Protein AF-A0A8T2WED9-F1 (afdb_monomer)

Mean predicted aligned error: 9.24 Å

Foldseek 3Di:
DDVVVVVVQVPDVPRDPCVVVVVLVVLLVVQLVVCVVVVEGDDLPPPPNNVVLVLLLLLVVQVVCVVVVNNPVCPPSDPPDDPVSVVSQVPRRHRDSPPDD

Radius of gyration: 16.4 Å; Cα contacts (8 Å, |Δi|>4): 64; chains: 1; bounding box: 49×26×35 Å

Structure (mmCIF, N/CA/C/O backbone):
data_AF-A0A8T2WED9-F1
#
_entry.id   AF-A0A8T2WED9-F1
#
loop_
_atom_site.group_PDB
_atom_site.id
_atom_site.type_symbol
_atom_site.label_atom_id
_atom_site.label_alt_id
_atom_site.label_comp_id
_atom_site.label_asym_id
_atom_site.label_entity_id
_atom_site.label_seq_id
_atom_site.pdbx_PDB_ins_code
_atom_site.Cartn_x
_atom_site.Cartn_y
_atom_site.Cartn_z
_atom_site.occupancy
_atom_site.B_iso_or_equiv
_atom_site.auth_seq_id
_atom_site.auth_comp_id
_atom_site.auth_asym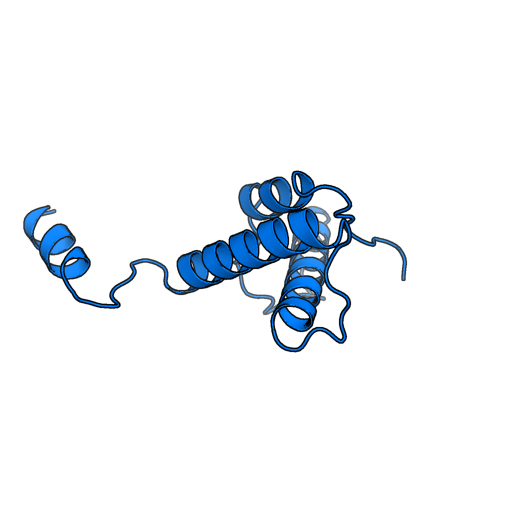_id
_atom_site.auth_atom_id
_atom_site.pdbx_PDB_model_num
ATOM 1 N N . MET A 1 1 ? -24.959 6.920 22.690 1.00 47.25 1 MET A N 1
ATOM 2 C CA . MET A 1 1 ? -24.385 7.309 21.388 1.00 47.25 1 MET A CA 1
ATOM 3 C C . MET A 1 1 ? -25.343 6.791 20.337 1.00 47.25 1 MET A C 1
ATOM 5 O O . MET A 1 1 ? -25.510 5.583 20.242 1.00 47.25 1 MET A O 1
ATOM 9 N N . ASP A 1 2 ? -26.074 7.689 19.685 1.00 54.41 2 ASP A N 1
ATOM 10 C CA . ASP A 1 2 ? -27.180 7.354 18.785 1.00 54.41 2 ASP A CA 1
ATOM 11 C C . ASP A 1 2 ? -26.669 6.717 17.488 1.00 54.41 2 ASP A C 1
ATOM 13 O O . ASP A 1 2 ? -26.077 7.403 16.654 1.00 54.41 2 ASP A O 1
ATOM 17 N N . GLN A 1 3 ? -26.915 5.413 17.317 1.00 62.91 3 GLN A N 1
ATOM 18 C CA . GLN A 1 3 ? -26.575 4.655 16.102 1.00 62.91 3 GLN A CA 1
ATOM 19 C C . GLN A 1 3 ? -27.120 5.328 14.833 1.00 62.91 3 GLN A C 1
ATOM 21 O O . GLN A 1 3 ? -26.420 5.399 13.833 1.00 62.91 3 GLN A O 1
ATOM 26 N N . ALA A 1 4 ? -28.282 5.986 14.930 1.00 73.06 4 ALA A N 1
ATOM 27 C CA . ALA A 1 4 ? -28.898 6.732 13.835 1.00 73.06 4 ALA A CA 1
ATOM 28 C C . ALA A 1 4 ? -27.999 7.818 13.212 1.00 73.06 4 ALA A C 1
ATOM 30 O O . ALA A 1 4 ? -28.181 8.145 12.045 1.00 73.06 4 ALA A O 1
ATOM 31 N N . ARG A 1 5 ? -27.032 8.386 13.955 1.00 67.25 5 ARG A N 1
ATOM 32 C CA . ARG A 1 5 ? -26.067 9.349 13.391 1.00 67.25 5 ARG A CA 1
ATOM 33 C C . ARG A 1 5 ? -24.942 8.675 12.609 1.00 67.25 5 ARG A C 1
ATOM 35 O O . ARG A 1 5 ? -24.416 9.295 11.692 1.00 67.25 5 ARG A O 1
ATOM 42 N N . ALA A 1 6 ? -24.561 7.454 12.980 1.00 65.56 6 ALA A N 1
ATOM 43 C CA . ALA A 1 6 ? -23.527 6.704 12.277 1.00 65.56 6 ALA A CA 1
ATOM 44 C C . ALA A 1 6 ? -24.049 6.222 10.914 1.00 65.56 6 ALA A C 1
ATOM 46 O O . ALA A 1 6 ? -23.435 6.538 9.899 1.00 65.56 6 ALA A O 1
ATOM 47 N N . ASP A 1 7 ? -25.243 5.619 10.880 1.00 69.31 7 ASP A N 1
ATOM 48 C CA . ASP A 1 7 ? -25.893 5.166 9.640 1.00 69.31 7 ASP A CA 1
ATOM 49 C C . ASP A 1 7 ? -26.115 6.310 8.630 1.00 69.31 7 ASP A C 1
ATOM 51 O O . ASP A 1 7 ? -25.993 6.139 7.416 1.00 69.31 7 ASP A O 1
ATOM 55 N N . GLN A 1 8 ? -26.420 7.517 9.120 1.00 72.50 8 GLN A N 1
ATOM 56 C CA . GLN A 1 8 ? -26.650 8.687 8.266 1.00 72.50 8 GLN A CA 1
ATOM 57 C C . GLN A 1 8 ? -25.375 9.176 7.572 1.00 72.50 8 GLN A C 1
ATOM 59 O O . GLN A 1 8 ? -25.442 9.708 6.465 1.00 72.50 8 GLN A O 1
ATOM 64 N N . LEU A 1 9 ? -24.227 9.002 8.229 1.00 70.88 9 LEU A N 1
ATOM 65 C CA . LEU A 1 9 ? -22.921 9.316 7.664 1.00 70.88 9 LEU A CA 1
ATOM 66 C C . LEU A 1 9 ? -22.495 8.227 6.669 1.00 70.88 9 LEU A C 1
ATOM 68 O O . LEU A 1 9 ? -22.056 8.560 5.575 1.00 70.88 9 LEU A O 1
ATOM 72 N N . GLU A 1 10 ? -22.729 6.948 6.975 1.00 68.56 10 GLU A N 1
ATOM 73 C CA . GLU A 1 10 ? -22.452 5.816 6.069 1.00 68.56 10 GLU A CA 1
ATOM 74 C C . GLU A 1 10 ? -23.290 5.834 4.784 1.00 68.56 10 GLU A C 1
ATOM 76 O O . GLU A 1 10 ? -22.848 5.355 3.742 1.00 68.56 10 GLU A O 1
ATOM 81 N N . SER A 1 11 ? -24.482 6.435 4.823 1.00 74.31 11 SER A N 1
ATOM 82 C CA . SER A 1 11 ? -25.337 6.601 3.644 1.00 74.31 11 SER A CA 1
ATOM 83 C C . SER A 1 11 ? -24.850 7.685 2.666 1.00 74.31 11 SER A C 1
ATOM 85 O O . SER A 1 11 ? -25.449 7.839 1.594 1.00 74.31 11 SER A O 1
ATOM 87 N N . LEU A 1 12 ? -23.820 8.471 3.001 1.00 76.81 12 LEU A N 1
ATOM 88 C CA . LEU A 1 12 ? -23.317 9.519 2.115 1.00 76.81 12 LEU A CA 1
ATOM 89 C C . LEU A 1 12 ? -22.430 8.918 1.007 1.00 76.81 12 LEU A C 1
ATOM 91 O O . LEU A 1 12 ? -21.460 8.216 1.296 1.00 76.81 12 LEU A O 1
ATOM 95 N N . PRO A 1 13 ? -22.696 9.220 -0.277 1.00 66.12 13 PRO A N 1
ATOM 96 C CA . PRO A 1 13 ? -21.878 8.719 -1.374 1.00 66.12 13 PRO A CA 1
ATOM 97 C C . PRO A 1 13 ? -20.450 9.275 -1.280 1.00 66.12 13 PRO A C 1
ATOM 99 O O . PRO A 1 13 ? -20.237 10.484 -1.356 1.00 66.12 13 PRO A O 1
ATOM 102 N N . GLY A 1 14 ? -19.470 8.381 -1.121 1.00 64.12 14 GLY A N 1
ATOM 103 C CA . GLY A 1 14 ? -18.054 8.730 -0.961 1.00 64.12 14 GLY A CA 1
ATOM 104 C C . GLY A 1 14 ? -17.622 9.029 0.479 1.00 64.12 14 GLY A C 1
ATOM 105 O O . GLY A 1 14 ? -16.478 9.431 0.687 1.00 64.12 14 GLY A O 1
ATOM 106 N N . TRP A 1 15 ? -18.503 8.840 1.466 1.00 71.44 15 TRP A N 1
ATOM 107 C CA . TRP A 1 15 ? -18.123 8.910 2.871 1.00 71.44 15 TRP A CA 1
ATOM 108 C C . TRP A 1 15 ? -17.439 7.620 3.314 1.00 71.44 15 TRP A C 1
ATOM 110 O O . TRP A 1 15 ? -17.949 6.522 3.107 1.00 71.44 15 TRP A O 1
ATOM 120 N N . SER A 1 16 ? -16.290 7.781 3.962 1.00 69.88 16 SER A N 1
ATOM 121 C CA . SER A 1 16 ? -15.593 6.710 4.655 1.00 69.88 16 SER A CA 1
ATOM 122 C C . SER A 1 16 ? -15.147 7.208 6.022 1.00 69.88 16 SER A C 1
ATOM 124 O O . SER A 1 16 ? -14.671 8.338 6.159 1.00 69.88 16 SER A O 1
ATOM 126 N N . TRP A 1 17 ? -15.288 6.344 7.026 1.00 70.31 17 TRP A N 1
ATOM 127 C CA . TRP A 1 17 ? -14.742 6.565 8.363 1.00 70.31 17 TRP A CA 1
ATOM 128 C C . TRP A 1 17 ? -13.212 6.583 8.372 1.00 70.31 17 TRP A C 1
ATOM 130 O O . TRP A 1 17 ? -12.618 7.248 9.219 1.00 70.31 17 TRP A O 1
ATOM 140 N N . ASP A 1 18 ? -12.583 5.898 7.414 1.00 72.38 18 ASP A N 1
ATOM 141 C CA . ASP A 1 18 ? -11.139 5.874 7.235 1.00 72.38 18 ASP A CA 1
ATOM 142 C C . ASP A 1 18 ? -10.791 5.816 5.732 1.00 72.38 18 ASP A C 1
ATOM 144 O O . ASP A 1 18 ? -10.483 4.758 5.178 1.00 72.38 18 ASP A O 1
ATOM 148 N N . PRO A 1 19 ? -10.828 6.963 5.025 1.00 73.81 19 PRO A N 1
ATOM 149 C CA . PRO A 1 19 ? -10.570 7.008 3.582 1.00 73.81 19 PRO A CA 1
ATOM 150 C C . PRO A 1 19 ? -9.156 6.529 3.216 1.00 73.81 19 PRO A C 1
ATOM 152 O O . PRO A 1 19 ? -8.875 6.192 2.061 1.00 73.81 19 PRO A O 1
ATOM 155 N N . LEU A 1 20 ? -8.246 6.505 4.193 1.00 72.12 20 LEU A N 1
ATOM 156 C CA . LEU A 1 20 ? -6.905 5.959 4.042 1.00 72.12 20 LEU A CA 1
ATOM 157 C C . LEU A 1 20 ? -6.933 4.430 4.056 1.00 72.12 20 LEU A C 1
ATOM 159 O O . LEU A 1 20 ? -6.269 3.834 3.208 1.00 72.12 20 LEU A O 1
ATOM 163 N N . ALA A 1 21 ? -7.706 3.813 4.952 1.00 75.31 21 ALA A N 1
ATOM 164 C CA . ALA A 1 21 ? -7.955 2.377 4.957 1.00 75.31 21 ALA A CA 1
ATOM 165 C C . ALA A 1 21 ? -8.629 1.929 3.654 1.00 75.31 21 ALA A C 1
ATOM 167 O O . ALA A 1 21 ? -8.120 1.013 3.017 1.00 75.31 21 ALA A O 1
ATOM 168 N N . ASP A 1 22 ? -9.661 2.632 3.176 1.00 80.50 22 ASP A N 1
ATOM 169 C CA . ASP A 1 22 ? -10.291 2.331 1.878 1.00 80.50 22 ASP A CA 1
ATOM 170 C C . ASP A 1 22 ? -9.289 2.401 0.723 1.00 80.50 22 ASP A C 1
ATOM 172 O O . ASP A 1 22 ? -9.199 1.501 -0.114 1.00 80.50 22 ASP A O 1
ATOM 176 N N . THR A 1 23 ? -8.469 3.457 0.695 1.00 82.12 23 THR A N 1
ATOM 177 C CA . THR A 1 23 ? -7.411 3.593 -0.314 1.00 82.12 23 THR A CA 1
ATOM 178 C C . THR A 1 23 ? -6.392 2.458 -0.198 1.00 82.12 23 THR A C 1
ATOM 180 O O . THR A 1 23 ? -5.878 1.968 -1.207 1.00 82.12 23 THR A O 1
ATOM 183 N N . TRP A 1 24 ? -6.064 2.034 1.021 1.00 84.25 24 TRP A N 1
ATOM 184 C CA . TRP A 1 24 ? -5.157 0.920 1.266 1.00 84.25 24 TRP A CA 1
ATOM 185 C C . TRP A 1 24 ? -5.750 -0.398 0.753 1.00 84.25 24 TRP A C 1
ATOM 187 O O . TRP A 1 24 ? -5.061 -1.120 0.033 1.00 84.25 24 TRP A O 1
ATOM 197 N N . GLU A 1 25 ? -7.023 -0.676 1.039 1.00 84.81 25 GLU A N 1
ATOM 198 C CA . GLU A 1 25 ? -7.715 -1.887 0.590 1.00 84.81 25 GLU A CA 1
ATOM 199 C C . GLU A 1 25 ? -7.868 -1.930 -0.932 1.00 84.81 25 GLU A C 1
ATOM 201 O O . GLU A 1 25 ? -7.574 -2.957 -1.546 1.00 84.81 25 GLU A O 1
ATOM 206 N N . ALA A 1 26 ? -8.202 -0.804 -1.566 1.00 87.81 26 ALA A N 1
ATOM 207 C CA . ALA A 1 26 ? -8.265 -0.704 -3.022 1.00 87.81 26 ALA A CA 1
ATOM 208 C C . ALA A 1 26 ? -6.910 -1.016 -3.686 1.00 87.81 26 ALA A C 1
ATOM 210 O O . ALA A 1 26 ? -6.839 -1.787 -4.646 1.00 87.81 26 ALA A O 1
ATOM 211 N N . ASN A 1 27 ? -5.813 -0.463 -3.158 1.00 89.12 27 ASN A N 1
ATOM 212 C CA . ASN A 1 27 ? -4.470 -0.746 -3.673 1.00 89.12 27 ASN A CA 1
ATOM 213 C C . ASN A 1 27 ? -4.028 -2.191 -3.395 1.00 89.12 27 ASN A C 1
ATOM 215 O O . ASN A 1 27 ? -3.350 -2.795 -4.228 1.00 89.12 27 ASN A O 1
ATOM 219 N N . TYR A 1 28 ? -4.418 -2.753 -2.248 1.00 88.19 28 TYR A N 1
ATOM 220 C CA . TYR A 1 28 ? -4.180 -4.156 -1.924 1.00 88.19 28 TYR A CA 1
ATOM 221 C C . TYR A 1 28 ? -4.871 -5.079 -2.936 1.00 88.19 28 TYR A C 1
ATOM 223 O O . TYR A 1 28 ? -4.202 -5.932 -3.522 1.00 88.19 28 TYR A O 1
ATOM 231 N N . CYS A 1 29 ? -6.164 -4.868 -3.209 1.00 89.94 29 CYS A N 1
ATOM 232 C CA . CYS A 1 29 ? -6.902 -5.617 -4.230 1.00 89.94 29 CYS A CA 1
ATOM 233 C C . CYS A 1 29 ? -6.219 -5.519 -5.597 1.00 89.94 29 CYS A C 1
ATOM 235 O O . CYS A 1 29 ? -5.922 -6.545 -6.207 1.00 89.94 29 CYS A O 1
ATOM 237 N N . ALA A 1 30 ? -5.840 -4.310 -6.015 1.00 90.88 30 ALA A N 1
ATOM 238 C CA . ALA A 1 30 ? -5.164 -4.102 -7.290 1.00 90.88 30 ALA A CA 1
ATOM 239 C C . ALA A 1 30 ? -3.820 -4.853 -7.392 1.00 90.88 30 ALA A C 1
ATOM 241 O O . ALA A 1 30 ? -3.463 -5.352 -8.461 1.00 90.88 30 ALA A O 1
ATOM 242 N N . ILE A 1 31 ? -3.066 -4.980 -6.293 1.00 90.56 31 ILE A N 1
ATOM 243 C CA . ILE A 1 31 ? -1.841 -5.794 -6.266 1.00 90.56 31 ILE A CA 1
ATOM 244 C C . ILE A 1 31 ? -2.157 -7.280 -6.334 1.00 90.56 31 ILE A C 1
ATOM 246 O O . ILE A 1 31 ? -1.483 -7.992 -7.074 1.00 90.56 31 ILE A O 1
ATOM 250 N N . VAL A 1 32 ? -3.152 -7.755 -5.585 1.00 90.00 32 VAL A N 1
ATOM 251 C CA . VAL A 1 32 ? -3.571 -9.163 -5.621 1.00 90.00 32 VAL A CA 1
ATOM 252 C C . VAL A 1 32 ? -3.974 -9.554 -7.043 1.00 90.00 32 VAL A C 1
ATOM 254 O O . VAL A 1 32 ? -3.506 -10.570 -7.556 1.00 90.00 32 VAL A O 1
ATOM 257 N N . GLU A 1 33 ? -4.757 -8.712 -7.716 1.00 90.75 33 GLU A N 1
ATOM 258 C CA . GLU A 1 33 ? -5.150 -8.904 -9.112 1.00 90.75 33 GLU A CA 1
ATOM 259 C C . GLU A 1 33 ? -3.945 -8.874 -10.057 1.00 90.75 33 GLU A C 1
ATOM 261 O O . GLU A 1 33 ? -3.795 -9.761 -10.900 1.00 90.75 33 GLU A O 1
ATOM 266 N N . TYR A 1 34 ? -3.043 -7.902 -9.892 1.00 90.56 34 TYR A N 1
ATOM 267 C CA . TYR A 1 34 ? -1.826 -7.812 -10.698 1.00 90.56 34 TYR A CA 1
ATOM 268 C C . TYR A 1 34 ? -0.956 -9.065 -10.547 1.00 90.56 34 TYR A C 1
ATOM 270 O O . TYR A 1 34 ? -0.451 -9.606 -11.531 1.00 90.56 34 TYR A O 1
ATOM 278 N N . VAL A 1 35 ? -0.791 -9.559 -9.320 1.00 90.88 35 VAL A N 1
ATOM 279 C CA . VAL A 1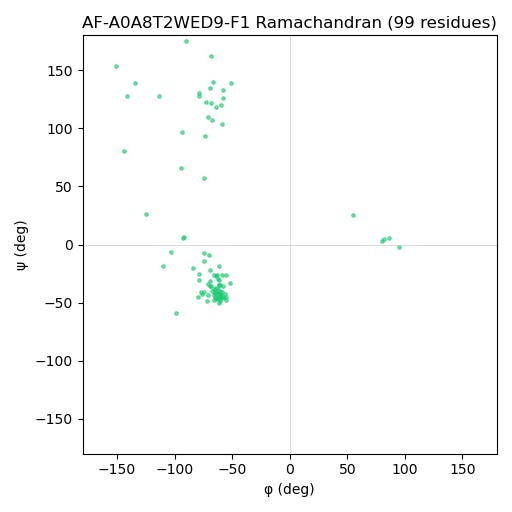 35 ? -0.012 -10.764 -9.017 1.00 90.88 35 VAL A CA 1
ATOM 280 C C . VAL A 1 35 ? -0.690 -12.008 -9.573 1.00 90.88 35 VAL A C 1
ATOM 282 O O . VAL A 1 35 ? -0.004 -12.861 -10.131 1.00 90.88 35 VAL A O 1
ATOM 285 N N . ALA A 1 36 ? -2.016 -12.110 -9.491 1.00 90.19 36 ALA A N 1
ATOM 286 C CA . ALA A 1 36 ? -2.756 -13.216 -10.089 1.00 90.19 36 ALA A CA 1
ATOM 287 C C . ALA A 1 36 ? -2.555 -13.275 -11.615 1.00 90.19 36 ALA A C 1
ATOM 289 O O . ALA A 1 36 ? -2.362 -14.355 -12.174 1.00 90.19 36 ALA A O 1
ATOM 290 N N . GLN A 1 37 ? -2.531 -12.117 -12.280 1.00 91.38 37 GLN A N 1
ATOM 291 C CA . GLN A 1 37 ? -2.384 -12.014 -13.735 1.00 91.38 37 GLN A CA 1
ATOM 292 C C . GLN A 1 37 ? -0.931 -12.175 -14.207 1.00 91.38 37 GLN A C 1
ATOM 294 O O . GLN A 1 37 ? -0.654 -12.898 -15.163 1.00 91.38 37 GLN A O 1
ATOM 299 N N . HIS A 1 38 ? 0.015 -11.513 -13.540 1.00 89.44 38 HIS A N 1
ATOM 300 C CA . HIS A 1 38 ? 1.407 -11.414 -13.985 1.00 89.44 38 HIS A CA 1
ATOM 301 C C . HIS A 1 38 ? 2.375 -12.323 -13.217 1.00 89.44 38 HIS A C 1
ATOM 303 O O . HIS A 1 38 ? 3.551 -12.391 -13.578 1.00 89.44 38 HIS A O 1
ATOM 309 N N . LYS A 1 39 ? 1.912 -13.004 -12.157 1.00 90.00 39 LYS A N 1
ATOM 310 C CA . LYS A 1 39 ? 2.704 -13.875 -11.264 1.00 90.00 39 LYS A CA 1
ATOM 311 C C . LYS A 1 39 ? 3.930 -13.190 -10.648 1.00 90.00 39 LYS A C 1
ATOM 313 O O . LYS A 1 39 ? 4.916 -13.844 -10.314 1.00 90.00 39 LYS A O 1
ATOM 318 N N . ARG A 1 40 ? 3.888 -11.862 -10.520 1.00 88.31 40 ARG A N 1
ATOM 319 C CA . ARG A 1 40 ? 4.966 -11.038 -9.962 1.00 88.31 40 ARG A CA 1
ATOM 320 C C . ARG A 1 40 ? 4.405 -9.788 -9.302 1.00 88.31 40 ARG A C 1
ATOM 322 O O . ARG A 1 40 ? 3.367 -9.284 -9.721 1.00 88.31 40 ARG A O 1
ATOM 329 N N . ILE A 1 41 ? 5.135 -9.259 -8.324 1.00 87.75 41 ILE A N 1
ATOM 330 C CA . ILE A 1 41 ? 4.821 -7.966 -7.709 1.00 87.75 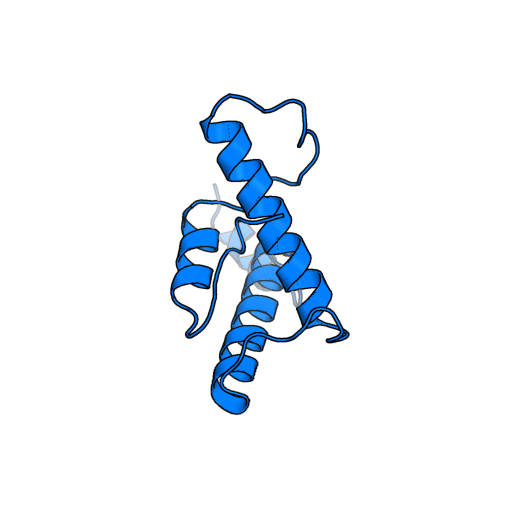41 ILE A CA 1
ATOM 331 C C . ILE A 1 41 ? 5.031 -6.848 -8.744 1.00 87.75 41 ILE A C 1
ATOM 333 O O . ILE A 1 41 ? 6.004 -6.912 -9.508 1.00 87.75 41 ILE A O 1
ATOM 337 N N . PRO A 1 42 ? 4.151 -5.829 -8.796 1.00 87.56 42 PRO A N 1
ATOM 338 C CA . PRO A 1 42 ? 4.333 -4.705 -9.702 1.00 87.56 42 PRO A CA 1
ATOM 339 C C . PRO A 1 42 ? 5.678 -4.007 -9.444 1.00 87.56 42 PRO A C 1
ATOM 341 O O . PRO A 1 42 ? 6.029 -3.742 -8.290 1.00 87.56 42 PRO A O 1
ATOM 344 N N . PRO A 1 43 ? 6.455 -3.714 -10.503 1.00 85.31 43 PRO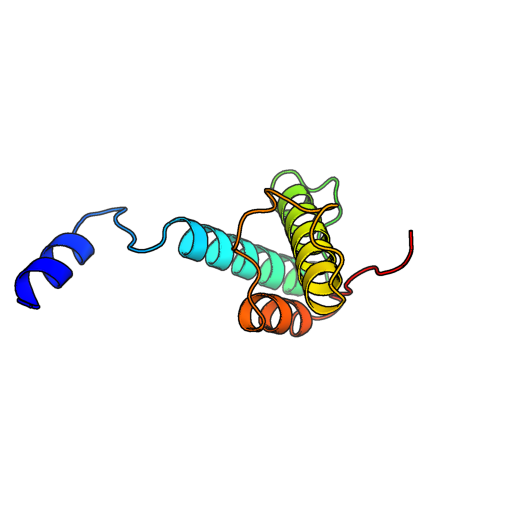 A N 1
ATOM 345 C CA . PRO A 1 43 ? 7.736 -3.035 -10.361 1.00 85.31 43 PRO A CA 1
ATOM 346 C C . PRO A 1 43 ? 7.535 -1.586 -9.905 1.00 85.31 43 PRO A C 1
ATOM 348 O O . PRO A 1 43 ? 6.467 -1.005 -10.087 1.00 85.31 43 PRO A O 1
ATOM 351 N N . GLN A 1 44 ? 8.592 -0.954 -9.389 1.00 80.94 44 GLN A N 1
ATOM 352 C CA . GLN A 1 44 ? 8.542 0.458 -8.983 1.00 80.94 44 GLN A CA 1
ATOM 353 C C . GLN A 1 44 ? 8.169 1.401 -10.144 1.00 80.94 44 GLN A C 1
ATOM 355 O O . GLN A 1 44 ? 7.590 2.455 -9.913 1.00 80.94 44 GLN A O 1
ATOM 360 N N . SER A 1 45 ? 8.458 1.013 -11.390 1.00 83.69 45 SER A N 1
ATOM 361 C CA . SER A 1 45 ? 8.058 1.755 -12.592 1.00 83.69 45 SER A CA 1
ATOM 362 C C . SER A 1 45 ? 6.555 1.708 -12.883 1.00 83.69 45 SER A C 1
ATOM 364 O O . SER A 1 45 ? 6.092 2.414 -13.776 1.00 83.69 45 SER A O 1
ATOM 366 N N . HIS A 1 46 ? 5.780 0.887 -12.165 1.00 86.38 46 HIS A N 1
ATOM 367 C CA . HIS A 1 46 ? 4.338 0.826 -12.341 1.00 86.38 46 HIS A CA 1
ATOM 368 C C . HIS A 1 46 ? 3.697 2.135 -11.847 1.00 86.38 46 HIS A C 1
ATOM 370 O O . HIS A 1 46 ? 3.837 2.462 -10.665 1.00 86.38 46 HIS A O 1
ATOM 376 N N . PRO A 1 47 ? 2.955 2.864 -12.700 1.00 79.19 47 PRO A N 1
ATOM 377 C CA . PRO A 1 47 ? 2.557 4.251 -12.440 1.00 79.19 47 PRO A CA 1
ATOM 378 C C . PRO A 1 47 ? 1.686 4.420 -11.188 1.00 79.19 47 PRO A C 1
ATOM 380 O O . PRO A 1 47 ? 1.810 5.412 -10.477 1.00 79.19 47 PRO A O 1
ATOM 383 N N . THR A 1 48 ? 0.829 3.442 -10.899 1.00 80.62 48 THR A N 1
ATOM 384 C CA . THR A 1 48 ? -0.086 3.461 -9.749 1.00 80.62 48 THR A CA 1
ATOM 385 C C . THR A 1 48 ? 0.447 2.646 -8.567 1.00 80.62 48 THR A C 1
ATOM 387 O O . THR A 1 48 ? 0.698 3.183 -7.491 1.00 80.62 48 THR A O 1
ATOM 390 N N . LEU A 1 49 ? 0.689 1.349 -8.775 1.00 86.81 49 LEU A N 1
ATOM 391 C CA . LEU A 1 49 ? 1.050 0.417 -7.701 1.00 86.81 49 LEU A CA 1
ATOM 392 C C . LEU A 1 49 ? 2.519 0.496 -7.260 1.00 86.81 49 LEU A C 1
ATOM 394 O O . LEU A 1 49 ? 2.819 0.182 -6.112 1.00 86.81 49 LEU A O 1
ATOM 398 N N . GLY A 1 50 ? 3.443 0.942 -8.117 1.00 86.12 50 GLY A N 1
ATOM 399 C CA . GLY A 1 50 ? 4.878 0.945 -7.807 1.00 86.12 50 GLY A CA 1
ATOM 400 C C . GLY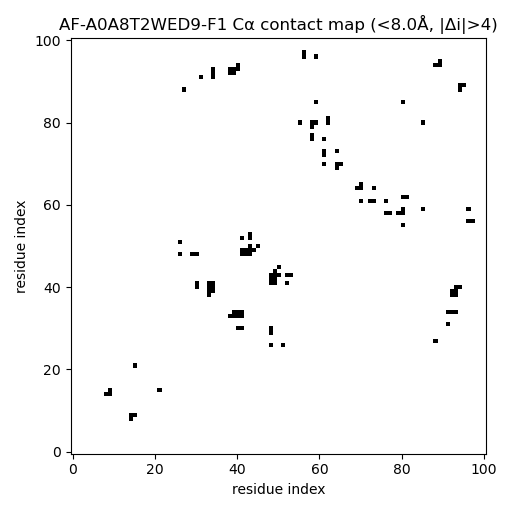 A 1 50 ? 5.225 1.865 -6.633 1.00 86.12 50 GLY A C 1
ATOM 401 O O . GLY A 1 50 ? 5.907 1.458 -5.688 1.00 86.12 50 GLY A O 1
ATOM 402 N N . ASN A 1 51 ? 4.675 3.082 -6.644 1.00 86.19 51 ASN A N 1
ATOM 403 C CA . ASN A 1 51 ? 4.823 4.046 -5.551 1.00 86.19 51 ASN A CA 1
ATOM 404 C C . ASN A 1 51 ? 4.173 3.553 -4.253 1.00 86.19 51 ASN A C 1
ATOM 406 O O . ASN A 1 51 ? 4.718 3.753 -3.162 1.00 86.19 51 ASN A O 1
ATOM 410 N N . TRP A 1 52 ? 3.026 2.881 -4.361 1.00 87.81 52 TRP A N 1
ATOM 411 C CA . TRP A 1 52 ? 2.342 2.323 -3.202 1.00 87.81 52 TRP A CA 1
ATOM 412 C C . TRP A 1 52 ? 3.167 1.206 -2.554 1.00 87.81 52 TRP A C 1
ATOM 414 O O . TRP A 1 52 ? 3.436 1.273 -1.357 1.00 87.81 52 TRP A O 1
ATOM 424 N N . VAL A 1 53 ? 3.680 0.251 -3.340 1.00 87.94 53 VAL A N 1
ATOM 425 C CA . VAL A 1 53 ? 4.581 -0.820 -2.869 1.00 87.94 53 VAL A CA 1
ATOM 426 C C . VAL A 1 53 ? 5.805 -0.240 -2.156 1.00 87.94 53 VAL A C 1
ATOM 428 O O . VAL A 1 53 ? 6.176 -0.701 -1.074 1.00 87.94 53 VAL A O 1
ATOM 431 N N . HIS A 1 54 ? 6.425 0.792 -2.733 1.00 85.12 54 HIS A N 1
ATOM 432 C CA . HIS A 1 54 ? 7.563 1.477 -2.121 1.00 85.12 54 HIS A CA 1
ATOM 433 C C . HIS A 1 54 ? 7.188 2.113 -0.772 1.00 85.12 54 HIS A C 1
ATOM 435 O O . HIS A 1 54 ? 7.921 1.985 0.213 1.00 85.12 54 HIS A O 1
ATOM 441 N N . THR A 1 55 ? 6.019 2.752 -0.705 1.00 84.94 55 THR A N 1
ATOM 442 C CA . THR A 1 55 ? 5.485 3.348 0.526 1.00 84.94 55 THR A CA 1
ATOM 443 C C . THR A 1 55 ? 5.263 2.289 1.605 1.00 84.94 55 THR A C 1
ATOM 445 O O . THR A 1 55 ? 5.714 2.486 2.734 1.00 84.94 55 THR A O 1
ATOM 448 N N . GLN A 1 56 ? 4.673 1.137 1.261 1.00 86.44 56 GLN A N 1
ATOM 449 C CA . GLN A 1 56 ? 4.479 0.029 2.203 1.00 86.44 56 GLN A CA 1
ATOM 450 C C . GLN A 1 56 ? 5.816 -0.489 2.748 1.00 86.44 56 GLN A C 1
ATOM 452 O O . GLN A 1 56 ? 5.969 -0.667 3.952 1.00 86.44 56 GLN A O 1
ATOM 457 N N . ARG A 1 57 ? 6.838 -0.656 1.900 1.00 86.31 57 ARG A N 1
ATOM 458 C CA . ARG A 1 57 ? 8.174 -1.104 2.345 1.00 86.31 57 ARG A CA 1
ATOM 459 C C . ARG A 1 57 ? 8.827 -0.122 3.317 1.00 86.31 57 ARG A C 1
ATOM 461 O O . ARG A 1 57 ? 9.406 -0.542 4.318 1.00 86.31 57 ARG A O 1
ATOM 468 N N . LYS A 1 58 ? 8.721 1.186 3.057 1.00 82.56 58 LYS A N 1
ATOM 469 C CA . LYS A 1 58 ? 9.224 2.221 3.977 1.00 82.56 58 LYS A CA 1
ATOM 470 C C . LYS A 1 58 ? 8.465 2.225 5.300 1.00 82.56 58 LYS A C 1
ATOM 472 O O . LYS A 1 58 ? 9.092 2.350 6.349 1.00 82.56 58 LYS A O 1
ATOM 477 N N . ALA A 1 59 ? 7.145 2.074 5.251 1.00 80.88 59 ALA A N 1
ATOM 478 C CA . ALA A 1 59 ? 6.312 2.022 6.444 1.00 80.88 59 ALA A CA 1
ATOM 479 C C . ALA A 1 59 ? 6.614 0.781 7.299 1.00 80.88 59 ALA A C 1
ATOM 481 O O . ALA A 1 59 ? 6.738 0.906 8.514 1.00 80.88 59 ALA A O 1
ATOM 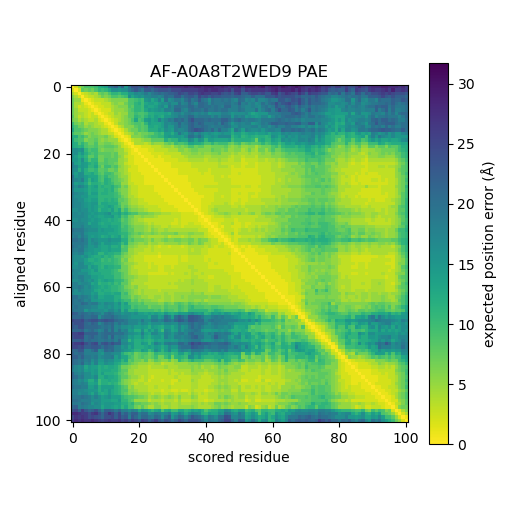482 N N . TYR A 1 60 ? 6.860 -0.374 6.673 1.00 82.88 60 TYR A N 1
ATOM 483 C CA . TYR A 1 60 ? 7.298 -1.588 7.365 1.00 82.88 60 TYR A CA 1
ATOM 484 C C . TYR A 1 60 ? 8.667 -1.407 8.042 1.00 82.88 60 TYR A C 1
ATOM 486 O O . TYR A 1 60 ? 8.804 -1.692 9.229 1.00 82.88 60 TYR A O 1
ATOM 494 N N . LYS A 1 61 ? 9.666 -0.839 7.342 1.00 81.88 61 LYS A N 1
ATOM 495 C CA . LYS A 1 61 ? 10.982 -0.525 7.941 1.00 81.88 61 LYS A CA 1
ATOM 496 C C . LYS A 1 61 ? 10.865 0.440 9.129 1.00 81.88 61 LYS A C 1
ATOM 498 O O . LYS A 1 61 ? 11.536 0.251 10.139 1.00 81.88 61 LYS A O 1
ATOM 503 N N . ALA A 1 62 ? 10.009 1.456 9.020 1.00 79.19 62 ALA A N 1
ATOM 504 C CA . ALA A 1 62 ? 9.749 2.404 10.100 1.00 79.19 62 ALA A CA 1
ATOM 505 C C . ALA A 1 62 ? 9.074 1.744 11.308 1.00 79.19 62 ALA A C 1
ATOM 507 O O . ALA A 1 62 ? 9.457 2.009 12.445 1.00 79.19 62 ALA A O 1
ATOM 508 N N . TRP A 1 63 ? 8.085 0.882 11.064 1.00 78.88 63 TRP A N 1
ATOM 509 C CA . TRP A 1 63 ? 7.426 0.099 12.105 1.00 78.88 63 TRP A CA 1
ATOM 510 C C . TRP A 1 63 ? 8.422 -0.827 12.815 1.00 78.88 63 TRP A C 1
ATOM 512 O O . TRP A 1 63 ? 8.511 -0.799 14.039 1.00 78.88 63 TRP A O 1
ATOM 522 N N . GLN A 1 64 ? 9.258 -1.543 12.060 1.00 79.25 64 GLN A N 1
ATOM 523 C CA . GLN A 1 64 ? 10.289 -2.417 12.619 1.00 79.25 64 GLN A CA 1
ATOM 524 C C . GLN A 1 64 ? 11.318 -1.637 13.454 1.00 79.25 64 GLN A C 1
ATOM 526 O O . GLN A 1 64 ? 11.625 -2.032 14.573 1.00 79.25 64 GLN A O 1
ATOM 531 N N . ALA A 1 65 ? 11.809 -0.491 12.972 1.00 78.31 65 ALA A N 1
ATOM 532 C CA . ALA A 1 65 ? 12.747 0.344 13.729 1.00 78.31 65 ALA A CA 1
ATOM 533 C C . ALA A 1 65 ? 12.153 0.855 15.053 1.00 78.31 65 ALA A C 1
ATOM 535 O O . ALA A 1 65 ? 12.849 0.917 16.064 1.00 78.31 65 ALA A O 1
ATOM 536 N N . ARG A 1 66 ? 10.845 1.152 15.087 1.00 73.75 66 ARG A N 1
ATOM 537 C CA . ARG A 1 66 ? 10.145 1.523 16.328 1.00 73.75 66 ARG A CA 1
ATOM 538 C C . ARG A 1 66 ? 10.092 0.373 17.332 1.00 73.75 66 ARG A C 1
ATOM 540 O O . ARG A 1 66 ? 10.278 0.631 18.517 1.00 73.75 66 ARG A O 1
ATOM 547 N N . LEU A 1 67 ? 9.903 -0.870 16.877 1.00 71.06 67 LEU A N 1
ATOM 548 C CA . LEU A 1 67 ? 9.968 -2.051 17.752 1.00 71.06 67 LEU A CA 1
ATOM 549 C C . LEU A 1 67 ? 11.348 -2.215 18.408 1.00 71.06 67 LEU A C 1
ATOM 551 O O . LEU A 1 67 ? 11.433 -2.701 19.531 1.00 71.06 67 LEU A O 1
ATOM 555 N N . HIS A 1 68 ? 12.413 -1.778 17.733 1.00 74.75 68 HIS A N 1
ATOM 556 C CA . HIS A 1 68 ? 13.787 -1.820 18.243 1.00 74.75 68 HIS A CA 1
ATOM 557 C C . HIS A 1 68 ? 14.219 -0.544 18.993 1.00 74.75 68 HIS A C 1
ATOM 559 O O . HIS A 1 68 ? 15.372 -0.435 19.398 1.00 74.75 68 HIS A O 1
ATOM 565 N N . GLY A 1 69 ? 13.306 0.410 19.222 1.00 70.00 69 GLY A N 1
ATOM 566 C CA . GLY A 1 69 ? 13.591 1.650 19.957 1.00 70.00 69 GLY A CA 1
ATOM 567 C C . GLY A 1 69 ? 14.250 2.760 19.126 1.00 70.00 69 GLY A C 1
ATOM 568 O O . GLY A 1 69 ? 14.550 3.828 19.654 1.00 70.00 69 GLY A O 1
ATOM 569 N N . GLU A 1 70 ? 14.415 2.568 17.817 1.00 65.44 70 GLU A N 1
ATOM 570 C CA . GLU A 1 70 ? 15.033 3.517 16.883 1.00 65.44 70 GLU A CA 1
ATOM 571 C C . GLU A 1 70 ? 13.963 4.395 16.206 1.00 65.44 70 GLU A C 1
ATOM 573 O O . GLU A 1 70 ? 13.694 4.317 15.003 1.00 65.44 70 GLU A O 1
ATOM 578 N N . THR A 1 71 ? 13.288 5.231 16.996 1.00 63.34 71 THR A N 1
ATOM 579 C CA . THR A 1 71 ? 12.112 5.995 16.532 1.00 63.34 71 THR A CA 1
ATOM 580 C C . THR A 1 71 ? 12.463 7.301 15.809 1.00 63.34 71 THR A C 1
ATOM 582 O O . THR A 1 71 ? 11.661 7.811 15.022 1.00 63.34 71 THR A O 1
ATOM 585 N N . GLU A 1 72 ? 13.672 7.828 16.026 1.00 65.12 72 GLU A N 1
ATOM 586 C CA . GLU A 1 72 ? 14.075 9.165 15.572 1.00 65.12 72 GLU A CA 1
ATOM 587 C C . GLU A 1 72 ? 14.217 9.256 14.042 1.00 65.12 72 GLU A C 1
ATOM 589 O O . GLU A 1 72 ? 13.799 10.236 13.426 1.00 65.12 72 GLU A O 1
ATOM 594 N N . LYS A 1 73 ? 14.692 8.178 13.404 1.00 62.38 73 LYS A N 1
ATOM 595 C CA . LYS A 1 73 ? 14.943 8.091 11.953 1.00 62.38 73 LYS A CA 1
ATOM 596 C C . LYS A 1 73 ? 13.671 8.088 11.092 1.00 62.38 73 LYS A C 1
ATOM 598 O O . LYS A 1 73 ? 13.728 8.429 9.912 1.00 62.38 73 LYS A O 1
ATOM 603 N N . TYR A 1 74 ? 12.524 7.714 11.663 1.00 60.50 74 TYR A N 1
ATOM 604 C CA . TYR A 1 74 ? 11.248 7.574 10.943 1.00 60.50 74 TYR A CA 1
ATOM 605 C C . TYR A 1 74 ? 10.117 8.406 11.566 1.00 60.50 74 TYR A C 1
ATOM 607 O O . TYR A 1 74 ? 8.926 8.085 11.435 1.00 60.50 74 TYR A O 1
ATOM 615 N N . LYS A 1 75 ? 10.486 9.489 12.255 1.00 53.41 75 LYS A N 1
ATOM 616 C CA . LYS A 1 75 ? 9.554 10.480 12.792 1.00 53.41 75 LYS A CA 1
ATOM 617 C C . LYS A 1 75 ? 8.754 11.096 11.634 1.00 53.41 75 LYS A C 1
ATOM 619 O O . LYS A 1 75 ? 9.330 11.638 10.698 1.00 53.41 75 LYS A O 1
ATOM 624 N N . GLY A 1 76 ? 7.426 10.960 11.665 1.00 56.25 76 GLY A N 1
ATOM 625 C CA . GLY A 1 76 ? 6.531 11.448 10.604 1.00 56.25 76 GLY A CA 1
ATOM 626 C C . GLY A 1 76 ? 6.145 10.427 9.525 1.00 56.25 76 GLY A C 1
ATOM 627 O O . GLY A 1 76 ? 5.324 10.750 8.667 1.00 56.25 76 GLY A O 1
ATOM 628 N N . VAL A 1 77 ? 6.654 9.185 9.565 1.00 57.44 77 VAL A N 1
ATOM 629 C CA . VAL A 1 77 ? 6.048 8.097 8.776 1.00 57.44 77 VAL A CA 1
ATOM 630 C C . VAL A 1 77 ? 4.669 7.820 9.363 1.00 57.44 77 VAL A C 1
ATOM 632 O O . VAL A 1 77 ? 4.574 7.307 10.482 1.00 57.44 77 VAL A O 1
ATOM 635 N N . LYS A 1 78 ? 3.639 8.232 8.616 1.00 54.47 78 LYS A N 1
ATO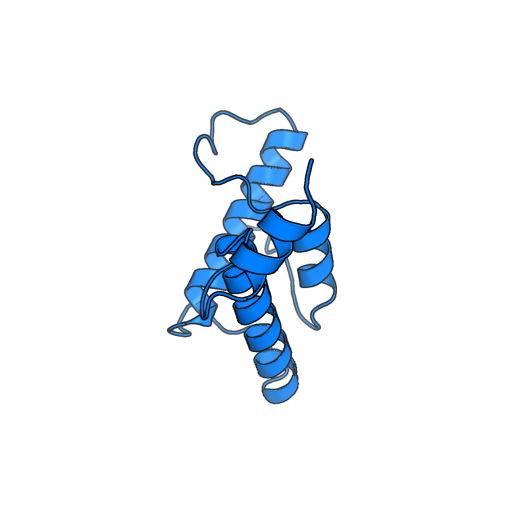M 636 C CA . LYS A 1 78 ? 2.232 8.172 9.007 1.00 54.47 78 LYS A CA 1
ATOM 637 C C . LYS A 1 78 ? 1.847 6.767 9.499 1.00 54.47 78 LYS A C 1
ATOM 639 O O . LYS A 1 78 ? 2.294 5.756 8.957 1.00 54.47 78 LYS A O 1
ATOM 644 N N . GLU A 1 79 ? 1.055 6.748 10.563 1.00 59.75 79 GLU A N 1
ATOM 645 C CA . GLU A 1 79 ? 0.699 5.602 11.409 1.00 59.75 79 GLU A CA 1
ATOM 646 C C . GLU A 1 79 ? -0.309 4.663 10.720 1.00 59.75 79 GLU A C 1
ATOM 648 O O . GLU A 1 79 ? -1.415 4.459 11.191 1.00 59.75 79 GLU A O 1
ATOM 653 N N . TYR A 1 80 ? 0.045 4.152 9.539 1.00 59.16 80 TYR A N 1
ATOM 654 C CA . TYR A 1 80 ? -0.860 3.352 8.698 1.00 59.16 80 TYR A CA 1
ATOM 655 C C . TYR A 1 80 ? -0.474 1.880 8.608 1.00 59.16 80 TYR A C 1
ATOM 657 O O . TYR A 1 80 ? -1.276 1.055 8.188 1.00 59.16 80 TYR A O 1
ATOM 665 N N . MET A 1 81 ? 0.776 1.550 8.939 1.00 67.31 81 MET A N 1
ATOM 666 C CA . MET A 1 81 ? 1.247 0.171 8.941 1.00 67.31 81 MET A CA 1
ATOM 667 C C . MET A 1 81 ? 1.080 -0.394 10.345 1.00 67.31 81 MET A C 1
ATOM 669 O O . MET A 1 81 ? 1.927 -0.171 11.213 1.00 67.31 81 MET A O 1
ATOM 673 N N . ASP A 1 82 ? -0.025 -1.101 10.551 1.00 68.19 82 ASP A N 1
ATOM 674 C CA . ASP A 1 82 ? -0.204 -1.984 11.694 1.00 68.19 82 ASP A CA 1
ATOM 675 C C . ASP A 1 82 ? 0.290 -3.411 11.361 1.00 68.19 82 ASP A C 1
ATOM 677 O O . ASP A 1 82 ? 0.686 -3.734 10.233 1.00 68.19 82 ASP A O 1
ATOM 681 N N . GLN A 1 83 ? 0.276 -4.290 12.363 1.00 67.75 83 GLN A N 1
ATOM 682 C CA . GLN A 1 83 ? 0.659 -5.692 12.196 1.00 67.75 83 GLN A CA 1
ATOM 683 C C . GLN A 1 83 ? -0.257 -6.448 11.211 1.00 67.75 83 GLN A C 1
ATOM 685 O O . GLN A 1 83 ? 0.184 -7.398 10.560 1.00 67.75 83 GLN A O 1
ATOM 690 N N . ALA A 1 84 ? -1.526 -6.055 11.095 1.00 77.06 84 ALA A N 1
ATOM 691 C CA . ALA A 1 84 ? -2.505 -6.690 10.221 1.00 77.06 84 ALA A CA 1
ATOM 692 C C . ALA A 1 84 ? -2.273 -6.332 8.742 1.00 77.06 84 ALA A C 1
ATOM 694 O O . ALA A 1 84 ? -2.326 -7.221 7.891 1.00 77.06 84 ALA A O 1
ATOM 695 N N . GLY A 1 85 ? -1.943 -5.077 8.429 1.00 80.00 85 GLY A N 1
ATOM 696 C CA . GLY A 1 85 ? -1.588 -4.610 7.090 1.00 80.00 85 GLY A CA 1
ATOM 697 C C . GLY A 1 85 ? -0.303 -5.261 6.580 1.00 80.00 85 GLY A C 1
ATOM 698 O O . GLY A 1 85 ? -0.257 -5.729 5.439 1.00 80.00 85 GLY A O 1
ATOM 699 N N . ALA A 1 86 ? 0.707 -5.391 7.448 1.00 82.50 86 ALA A N 1
ATOM 700 C CA . ALA A 1 86 ? 1.924 -6.130 7.122 1.00 82.50 86 ALA A CA 1
ATOM 701 C C . ALA A 1 86 ? 1.614 -7.603 6.798 1.00 82.50 86 ALA A C 1
ATOM 703 O O . ALA A 1 86 ? 2.001 -8.098 5.738 1.00 82.50 86 ALA A O 1
ATOM 704 N N . ARG A 1 87 ? 0.825 -8.273 7.647 1.00 84.50 87 ARG A N 1
ATOM 705 C CA . ARG A 1 87 ? 0.413 -9.670 7.433 1.00 84.50 87 ARG A CA 1
ATOM 706 C C . ARG A 1 87 ? -0.376 -9.876 6.146 1.00 84.50 87 ARG A C 1
ATOM 708 O O . ARG A 1 87 ? -0.123 -10.843 5.436 1.00 84.50 87 ARG A O 1
ATOM 715 N N . LYS A 1 88 ? -1.319 -8.986 5.823 1.00 86.62 88 LYS A N 1
ATOM 716 C CA . LYS A 1 88 ? -2.093 -9.063 4.572 1.00 86.62 88 LYS A CA 1
ATOM 717 C C . LYS A 1 88 ? -1.163 -9.071 3.354 1.00 86.62 88 LYS A C 1
ATOM 719 O O . LYS A 1 88 ? -1.351 -9.869 2.444 1.00 86.62 88 LYS A O 1
ATOM 724 N N . LEU A 1 89 ? -0.133 -8.226 3.355 1.00 87.25 89 LEU A N 1
ATOM 725 C CA . LEU A 1 89 ? 0.828 -8.160 2.255 1.00 87.25 89 LEU A CA 1
ATOM 726 C C . LEU A 1 89 ? 1.744 -9.387 2.187 1.00 87.25 89 LEU A C 1
ATOM 728 O O . LEU A 1 89 ? 2.044 -9.848 1.092 1.00 87.25 89 LEU A O 1
ATOM 732 N N . GLU A 1 90 ? 2.120 -9.979 3.322 1.00 88.69 90 GLU A N 1
ATOM 733 C CA . GLU A 1 90 ? 2.870 -11.248 3.359 1.00 88.69 90 GLU A CA 1
ATOM 734 C C . GLU A 1 90 ? 2.103 -12.434 2.760 1.00 88.69 90 GLU A C 1
ATOM 736 O O . GLU A 1 90 ? 2.721 -13.372 2.260 1.00 88.69 90 GLU A O 1
ATOM 741 N N . LEU A 1 91 ? 0.767 -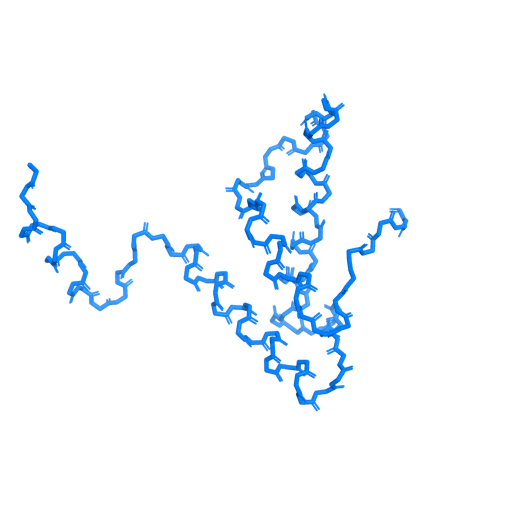12.392 2.775 1.00 88.69 91 LEU A N 1
ATOM 742 C CA . LEU A 1 91 ? -0.073 -13.417 2.149 1.00 88.69 91 LEU A CA 1
ATOM 743 C C . LEU A 1 91 ? -0.099 -13.318 0.617 1.00 88.69 91 LEU A C 1
ATOM 745 O O . LEU A 1 91 ? -0.539 -14.259 -0.045 1.00 88.69 91 LEU A O 1
ATOM 749 N N . VAL A 1 92 ? 0.367 -12.208 0.036 1.00 88.94 92 VAL A N 1
ATOM 750 C CA . VAL A 1 92 ? 0.396 -12.031 -1.417 1.00 88.94 92 VAL A CA 1
ATOM 751 C C . VAL A 1 92 ? 1.509 -12.907 -2.015 1.00 88.94 92 VAL A C 1
ATOM 753 O O . VAL A 1 92 ? 2.682 -12.741 -1.667 1.00 88.94 92 VAL A O 1
ATOM 756 N N . PRO A 1 93 ? 1.200 -13.822 -2.955 1.00 87.00 93 PRO A N 1
ATOM 757 C CA . PRO A 1 93 ? 2.202 -14.704 -3.544 1.00 87.00 93 PRO A CA 1
ATOM 758 C C . PRO A 1 93 ? 3.351 -13.934 -4.205 1.00 87.00 93 PRO A C 1
ATOM 760 O O . PRO A 1 93 ? 3.147 -13.084 -5.069 1.00 87.00 93 PRO A O 1
ATOM 763 N N . GLY A 1 94 ? 4.586 -14.242 -3.811 1.00 84.50 94 GLY A N 1
ATOM 764 C CA . GLY A 1 94 ? 5.774 -13.556 -4.327 1.00 84.50 94 GLY A CA 1
ATOM 765 C C . GLY A 1 94 ? 6.060 -12.199 -3.675 1.00 84.50 94 GLY A C 1
ATOM 766 O O . GLY A 1 94 ? 7.033 -11.548 -4.064 1.00 84.50 94 GLY A O 1
ATOM 767 N N . TRP A 1 95 ? 5.277 -11.783 -2.674 1.00 87.56 95 TRP A N 1
ATOM 768 C CA . TRP A 1 95 ? 5.602 -10.619 -1.860 1.00 87.56 95 TRP A CA 1
ATOM 769 C C . TRP A 1 95 ? 6.811 -10.894 -0.974 1.00 87.56 95 TRP A C 1
ATOM 771 O O . TRP A 1 95 ? 6.935 -11.943 -0.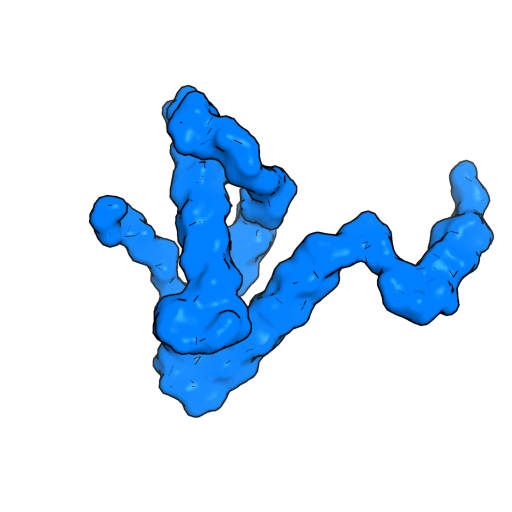346 1.00 87.56 95 TRP A O 1
ATOM 781 N N . LYS A 1 96 ? 7.725 -9.927 -0.935 1.00 84.50 96 LYS A N 1
ATOM 782 C CA . LYS A 1 96 ? 8.914 -9.954 -0.087 1.00 84.50 96 LYS A CA 1
ATOM 783 C C . LYS A 1 96 ? 9.156 -8.554 0.440 1.00 84.50 96 LYS A C 1
ATOM 785 O O . LYS A 1 96 ? 9.245 -7.617 -0.353 1.00 84.50 96 LYS A O 1
ATOM 790 N N . TRP A 1 97 ? 9.297 -8.414 1.752 1.00 80.50 97 TRP A N 1
ATOM 791 C CA . TRP A 1 97 ? 9.851 -7.213 2.363 1.00 80.50 97 TRP A CA 1
ATOM 792 C C . TRP A 1 97 ? 11.357 -7.229 2.102 1.00 80.50 97 TRP A C 1
ATOM 794 O O . TRP A 1 97 ? 12.096 -7.887 2.825 1.00 80.50 97 TRP A O 1
ATOM 804 N N . ASP A 1 98 ? 11.835 -6.599 1.027 1.00 67.50 98 ASP A N 1
ATOM 805 C CA . ASP A 1 98 ? 13.284 -6.484 0.813 1.00 67.50 98 ASP A CA 1
ATOM 806 C C . ASP A 1 98 ? 13.912 -5.744 2.001 1.00 67.50 98 ASP A C 1
ATOM 808 O O . ASP A 1 98 ? 13.785 -4.525 2.152 1.00 67.50 98 ASP A O 1
ATOM 812 N N . MET A 1 99 ? 14.568 -6.521 2.864 1.00 56.56 99 MET A N 1
ATOM 813 C CA . MET A 1 99 ? 15.301 -6.058 4.041 1.00 56.56 99 MET A CA 1
ATOM 814 C C . MET A 1 99 ? 16.788 -5.810 3.754 1.00 56.56 99 MET A C 1
ATOM 816 O O . MET A 1 99 ? 17.529 -5.499 4.677 1.00 56.56 99 MET A O 1
ATOM 820 N N . HIS A 1 100 ? 17.232 -5.913 2.498 1.00 38.25 100 HIS A N 1
ATOM 821 C CA . HIS A 1 100 ? 18.626 -5.677 2.122 1.00 38.25 100 HIS A CA 1
ATOM 822 C C . HIS A 1 100 ? 18.761 -4.437 1.235 1.00 38.25 100 HIS A C 1
ATOM 824 O O . HIS A 1 100 ? 18.051 -4.292 0.240 1.00 38.25 100 HIS A O 1
ATOM 830 N N . GLY A 1 101 ? 19.664 -3.548 1.654 1.00 38.44 101 GLY A N 1
ATOM 831 C CA . GLY A 1 101 ? 19.931 -2.223 1.101 1.00 38.44 101 GLY A CA 1
ATOM 832 C C . GLY A 1 101 ? 19.888 -1.184 2.203 1.00 38.44 101 GLY A C 1
ATOM 833 O O . GLY A 1 101 ? 18.796 -0.590 2.384 1.00 38.44 101 GLY A O 1
#

pLDDT: mean 76.73, std 12.13, range [38.25, 91.38]

Secondary structure (DSSP, 8-state):
--HHHHHHHHTSTT--S-HHHHHHHHHHHHHHHHHHHHSSPPPTT-TTHHHHHHHHHHHHHHHHHHHTT--GGGTT--TT--HHHHHHHHTSTT-------

Solvent-accessible surface area (backbone atoms only — not comparable to full-atom values): 6229 Å² total; per-residue (Å²): 131,68,64,72,62,54,56,60,48,64,69,38,92,90,54,61,100,48,61,64,57,54,52,48,52,54,52,49,51,53,46,52,52,45,23,72,74,68,72,36,68,74,50,70,84,36,91,70,60,8,57,51,54,53,50,51,52,53,40,48,53,40,48,53,32,44,77,73,70,52,48,78,89,44,69,83,65,71,95,72,63,49,76,64,58,53,51,58,49,63,69,39,76,77,53,71,84,81,85,78,135

Sequence (101 aa):
MDQARADQLESLPGWSWDPLADTWEANYCAIVEYVAQHKRIPPQSHPTLGNWVHTQRKAYKAWQARLHGETEKYKGVKEYMDQAGARKLELVPGWKWDMHG